Protein AF-K1QBZ7-F1 (afdb_monomer)

InterPro domains:
  IPR002350 Kazal domain [PF07648] (36-67)
  IPR002350 Kazal domain [PS51465] (23-78)
  IPR036058 Kazal domain superfamily [SSF100895] (19-76)

Organism: Magallana gigas (NCBI:txid29159)

Radius of gyration: 18.74 Å; Cα contacts (8 Å, |Δi|>4): 90; chains: 1; bounding box: 26×38×53 Å

Sequence (82 aa):
MAPVDMTTMMMSTTTTQSQETVLFQQVFCKNKNLINCPATVTLTCGSNGVMYNSGCEFSKAKCDDITLSQVDVSQCSTPVVG

Secondary structure (DSSP, 8-state):
---------SS----TTTTHHHHHHHHHHHHGGG----S----EEETTS-EESSHHHHHHHHHH-TT--EE-GGG--SPEE-

Nearest PDB structures (foldseek):
  1ds3-assembly1_I  TM=9.338E-01  e=6.604E-02  Meleagris gallopavo
  2gkv-assembly2_B  TM=9.229E-01  e=1.206E-01  Meleagris gallopavo
  1kma-assembly1_A  TM=7.263E-01  e=8.073E-02  Dipetalogaster maximus
  7kbu-assembly1_A  TM=6.886E-01  e=6.015E-01  Homo sapiens
  7kbu-assembly1_B  TM=6.701E-01  e=6.877E-01  Homo sapiens

Mean predicted aligned error: 12.21 Å

Solvent-accessible surface area (backbone atoms only — not comparable to full-atom values): 5155 Å² total; per-residue (Å²): 136,85,87,88,85,90,89,77,92,81,88,88,67,89,66,73,64,76,56,53,58,50,50,55,52,49,53,47,48,76,43,42,90,76,59,81,66,69,92,61,77,40,81,38,16,31,69,84,25,39,26,18,36,17,68,55,52,43,52,48,49,32,57,78,34,79,82,56,38,83,43,62,60,86,64,32,86,53,74,74,45,126

Foldseek 3Di:
DDDDDDPDDDDPDPDPPVPPVVVVLVVCQVCLVVDDDDQQQDWWAWPVLETERDVSRQSNVCSVPVVIDTDDNVSHDDDYDD

pLDDT: mean 77.0, std 16.24, range [36.62, 91.94]

Structure (mmCIF, N/CA/C/O backbone):
data_AF-K1QBZ7-F1
#
_entry.id   AF-K1QBZ7-F1
#
loop_
_atom_site.group_PDB
_atom_site.id
_atom_site.type_symbol
_atom_site.label_atom_id
_atom_site.label_alt_id
_atom_site.label_comp_id
_atom_site.label_asym_id
_atom_site.label_entity_id
_atom_site.label_seq_id
_atom_site.pdbx_PDB_ins_code
_atom_site.Cartn_x
_atom_site.Cartn_y
_atom_site.Cartn_z
_atom_site.occupancy
_atom_site.B_iso_or_equiv
_atom_site.auth_seq_id
_atom_site.auth_comp_id
_atom_site.auth_asym_id
_atom_site.auth_atom_id
_atom_site.pdbx_PDB_model_num
ATOM 1 N N . MET A 1 1 ? 10.911 24.960 36.362 1.00 36.62 1 MET A N 1
ATOM 2 C CA . MET A 1 1 ? 11.973 24.246 37.104 1.00 36.62 1 MET A CA 1
ATOM 3 C C . MET A 1 1 ? 11.513 22.811 37.299 1.00 36.62 1 MET A C 1
ATOM 5 O O . MET A 1 1 ? 10.425 22.623 37.822 1.00 36.62 1 MET A O 1
ATOM 9 N N . ALA A 1 2 ? 12.267 21.846 36.770 1.00 44.03 2 ALA A N 1
ATOM 10 C CA . ALA A 1 2 ? 11.982 20.409 36.858 1.00 44.03 2 ALA A CA 1
ATOM 11 C C . ALA A 1 2 ? 12.417 19.831 38.226 1.00 44.03 2 ALA A C 1
ATOM 13 O O . ALA A 1 2 ? 13.052 20.549 39.004 1.00 44.03 2 ALA A O 1
ATOM 14 N N . PRO A 1 3 ? 12.112 18.550 38.504 1.00 53.16 3 PRO A N 1
ATOM 15 C CA . PRO A 1 3 ? 13.069 17.514 38.107 1.00 53.16 3 PRO A CA 1
ATOM 16 C C . PRO A 1 3 ? 12.455 16.289 37.402 1.00 53.16 3 PRO A C 1
ATOM 18 O O . PRO A 1 3 ? 11.269 15.994 37.508 1.00 53.16 3 PRO A O 1
ATOM 21 N N . VAL A 1 4 ? 13.323 15.610 36.652 1.00 61.34 4 VAL A N 1
ATOM 22 C CA . VAL A 1 4 ? 13.153 14.318 35.970 1.00 61.34 4 VAL A CA 1
ATOM 23 C C . VAL A 1 4 ? 13.600 13.181 36.907 1.00 61.34 4 VAL A C 1
ATOM 25 O O . VAL A 1 4 ? 14.621 13.343 37.567 1.00 61.34 4 VAL A O 1
ATOM 28 N N . ASP A 1 5 ? 12.895 12.042 36.947 1.00 52.06 5 ASP A N 1
ATOM 29 C CA . ASP A 1 5 ? 13.376 10.792 37.574 1.00 52.06 5 ASP A CA 1
ATOM 30 C C . ASP A 1 5 ? 12.979 9.567 36.717 1.00 52.06 5 ASP A C 1
ATOM 32 O O . ASP A 1 5 ? 11.948 9.575 36.045 1.00 52.06 5 ASP A O 1
ATOM 36 N N . MET A 1 6 ? 13.849 8.556 36.663 1.00 64.31 6 MET A N 1
ATOM 37 C CA . MET A 1 6 ? 14.209 7.784 35.461 1.00 64.31 6 MET A CA 1
ATOM 38 C C . MET A 1 6 ? 13.933 6.261 35.542 1.00 64.31 6 MET A C 1
ATOM 40 O O . MET A 1 6 ? 14.298 5.539 34.619 1.00 64.31 6 MET A O 1
ATOM 44 N N . THR A 1 7 ? 13.287 5.706 36.576 1.00 56.91 7 THR A N 1
ATOM 45 C CA . THR A 1 7 ? 13.568 4.283 36.924 1.00 56.91 7 THR A CA 1
ATOM 46 C C . THR A 1 7 ? 12.407 3.269 36.893 1.00 56.91 7 THR A C 1
ATOM 48 O O . THR A 1 7 ? 12.500 2.215 37.514 1.00 56.91 7 THR A O 1
ATOM 51 N N . THR A 1 8 ? 11.318 3.447 36.138 1.00 51.19 8 THR A N 1
ATOM 52 C CA . THR A 1 8 ? 10.384 2.312 35.903 1.00 51.19 8 THR A CA 1
ATOM 53 C C . THR A 1 8 ? 9.750 2.382 34.520 1.00 51.19 8 THR A C 1
ATOM 55 O O . THR A 1 8 ? 8.666 2.921 34.315 1.00 51.19 8 THR A O 1
ATOM 58 N N . MET A 1 9 ? 10.466 1.843 33.535 1.00 66.44 9 MET A N 1
ATOM 59 C CA . MET A 1 9 ? 9.926 1.567 32.210 1.00 66.44 9 MET A CA 1
ATOM 60 C C . MET A 1 9 ? 8.870 0.465 32.340 1.00 66.44 9 MET A C 1
ATOM 62 O O . MET A 1 9 ? 9.183 -0.603 32.848 1.00 66.44 9 MET A O 1
ATOM 66 N N . MET A 1 10 ? 7.638 0.745 31.913 1.00 65.31 10 MET A N 1
ATOM 67 C CA . MET A 1 10 ? 6.794 -0.042 30.997 1.00 65.31 10 MET A CA 1
ATOM 68 C C . MET A 1 10 ? 5.315 0.296 31.254 1.00 65.31 10 MET A C 1
ATOM 70 O O . MET A 1 10 ? 4.756 0.009 32.305 1.00 65.31 10 MET A O 1
ATOM 74 N N . MET A 1 11 ? 4.700 0.873 30.216 1.00 59.75 11 MET A N 1
ATOM 75 C CA . MET A 1 11 ? 3.254 1.024 29.996 1.00 59.75 11 MET A CA 1
ATOM 76 C C . MET A 1 11 ? 2.511 2.139 30.750 1.00 59.75 11 MET A C 1
ATOM 78 O O . MET A 1 11 ? 1.336 2.004 31.064 1.00 59.75 11 MET A O 1
ATOM 82 N N . SER A 1 12 ? 3.144 3.304 30.882 1.00 53.16 12 SER A N 1
ATOM 83 C CA . SER A 1 12 ? 2.428 4.586 30.979 1.00 53.16 12 SER A CA 1
ATOM 84 C C . SER A 1 12 ? 2.766 5.450 29.764 1.00 53.16 12 SER A C 1
ATOM 86 O O . SER A 1 12 ? 3.421 6.479 29.883 1.00 53.16 12 SER A O 1
ATOM 88 N N . THR A 1 13 ? 2.356 5.020 28.567 1.00 48.34 13 THR A N 1
ATOM 89 C CA . THR A 1 13 ? 2.184 5.958 27.449 1.00 48.34 13 THR A CA 1
ATOM 90 C C . THR A 1 13 ? 0.711 5.944 27.086 1.00 48.34 13 THR A C 1
ATOM 92 O O . THR A 1 13 ? 0.223 5.020 26.446 1.00 48.34 13 THR A O 1
ATOM 95 N N . THR A 1 14 ? -0.026 6.956 27.532 1.00 50.31 14 THR A N 1
ATOM 96 C CA . THR A 1 14 ? -1.291 7.333 26.901 1.00 50.31 14 THR A CA 1
ATOM 97 C C . THR A 1 14 ? -0.921 7.746 25.490 1.00 50.31 14 THR A C 1
ATOM 99 O O . THR A 1 14 ? -0.463 8.866 25.266 1.00 50.31 14 THR A O 1
ATOM 102 N N . THR A 1 15 ? -0.918 6.797 24.560 1.00 39.47 15 THR A N 1
ATOM 103 C CA . THR A 1 15 ? -0.248 7.043 23.301 1.00 39.47 15 THR A CA 1
ATOM 104 C C . THR A 1 15 ? -1.100 7.970 22.451 1.00 39.47 15 THR A C 1
ATOM 106 O O . THR A 1 15 ? -2.153 7.596 21.939 1.00 39.47 15 THR A O 1
ATOM 109 N N . THR A 1 16 ? 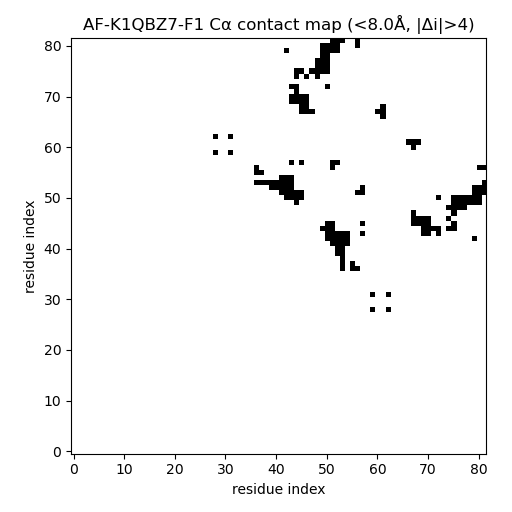-0.572 9.163 22.213 1.00 42.28 16 THR A N 1
ATOM 110 C CA . THR A 1 16 ? -0.793 10.008 21.034 1.00 42.28 16 THR A CA 1
ATOM 111 C C . THR A 1 16 ? -0.430 9.250 19.731 1.00 42.28 16 THR A C 1
ATOM 113 O O . THR A 1 16 ? 0.142 9.809 18.812 1.00 42.28 16 THR A O 1
ATOM 116 N N . GLN A 1 17 ? -0.723 7.947 19.616 1.00 46.91 17 GLN A N 1
ATOM 117 C CA . GLN A 1 17 ? -0.492 7.118 18.420 1.00 46.91 17 GLN A CA 1
ATOM 118 C C . GLN A 1 17 ? -1.677 7.159 17.453 1.00 46.91 17 GLN A C 1
ATOM 120 O O . GLN A 1 17 ? -1.541 6.748 16.304 1.00 46.91 17 GLN A O 1
ATOM 125 N N . SER A 1 18 ? -2.828 7.678 17.884 1.00 49.16 18 SER A N 1
ATOM 126 C CA . SER A 1 18 ? -4.006 7.841 17.030 1.00 49.16 18 SER A CA 1
ATOM 127 C C . SER A 1 18 ? -4.053 9.182 16.294 1.00 49.16 18 SER A C 1
ATOM 129 O O . SER A 1 18 ? -4.810 9.297 15.340 1.00 49.16 18 SER A O 1
ATOM 131 N N . GLN A 1 19 ? -3.256 10.186 16.683 1.00 51.50 19 GLN A N 1
ATOM 132 C CA . GLN A 1 19 ? -3.301 11.518 16.056 1.00 51.50 19 GLN A CA 1
ATOM 133 C C . GLN A 1 19 ? -2.093 11.825 15.164 1.00 51.50 19 GLN A C 1
ATOM 135 O O . GLN A 1 19 ? -2.270 12.473 14.135 1.00 51.50 19 GLN A O 1
ATOM 140 N N . GLU A 1 20 ? -0.894 11.313 15.465 1.00 56.94 20 GLU A N 1
ATOM 141 C CA . GLU A 1 20 ? 0.274 11.567 14.604 1.00 56.94 20 GLU A CA 1
ATOM 142 C C . GLU A 1 20 ? 0.180 10.813 13.270 1.00 56.94 20 GLU A C 1
ATOM 144 O O . GLU A 1 20 ? 0.347 11.413 12.211 1.00 56.94 20 GLU A O 1
ATOM 149 N N . THR A 1 21 ? -0.214 9.535 13.280 1.00 52.94 21 THR A N 1
ATOM 150 C CA . THR A 1 21 ? -0.406 8.732 12.054 1.00 52.94 21 THR A CA 1
ATOM 151 C C . THR A 1 21 ? -1.507 9.299 11.152 1.00 52.94 21 THR A C 1
ATOM 153 O O . THR A 1 21 ? -1.377 9.280 9.928 1.00 52.94 21 THR A O 1
ATOM 156 N N . VAL A 1 22 ? -2.574 9.858 11.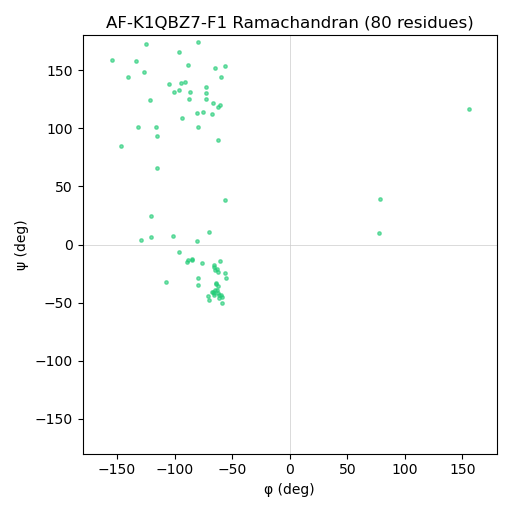738 1.00 57.03 22 VAL A N 1
ATOM 157 C CA . VAL A 1 22 ? -3.646 10.522 10.980 1.00 57.03 22 VAL A CA 1
ATOM 158 C C . VAL A 1 22 ? -3.115 11.790 10.323 1.00 57.03 22 VAL A C 1
ATOM 160 O O . VAL A 1 22 ? -3.409 12.024 9.156 1.00 57.03 22 VAL A O 1
ATOM 163 N N . LEU A 1 23 ? -2.283 12.573 11.014 1.00 65.56 23 LEU A N 1
ATOM 164 C CA . LEU A 1 23 ? -1.702 13.792 10.456 1.00 65.56 23 LEU A CA 1
ATOM 165 C C . LEU A 1 23 ? -0.720 13.491 9.311 1.00 65.56 23 LEU A C 1
ATOM 167 O O . LEU A 1 23 ? -0.764 14.157 8.277 1.00 65.56 23 LEU A O 1
ATOM 171 N N . PHE A 1 24 ? 0.109 12.451 9.445 1.00 67.38 24 PHE A N 1
ATOM 172 C CA . PHE A 1 24 ? 1.016 12.021 8.374 1.00 67.38 24 PHE A CA 1
ATOM 173 C C . PHE A 1 24 ? 0.259 11.479 7.153 1.00 67.38 24 PHE A C 1
ATOM 175 O O . PHE A 1 24 ? 0.565 11.868 6.022 1.00 67.38 24 PHE A O 1
ATOM 182 N N . GLN A 1 25 ? -0.780 10.662 7.365 1.00 74.69 25 GLN A N 1
ATOM 183 C CA . GLN A 1 25 ? -1.643 10.173 6.284 1.00 74.69 25 GLN A CA 1
ATOM 184 C C . GLN A 1 25 ? -2.371 11.335 5.584 1.00 74.69 25 GLN A C 1
ATOM 186 O O . GLN A 1 25 ? -2.437 11.381 4.358 1.00 74.69 25 GLN A O 1
ATOM 191 N N . GLN A 1 26 ? -2.865 12.316 6.345 1.00 79.25 26 GLN A N 1
ATOM 192 C CA . GLN A 1 26 ? -3.536 13.512 5.821 1.00 79.25 26 GLN A CA 1
ATOM 193 C C . GLN A 1 26 ? -2.611 14.353 4.932 1.00 79.25 26 GLN A C 1
ATOM 195 O O . GLN A 1 26 ? -3.018 14.794 3.856 1.00 79.25 26 GLN A O 1
ATOM 200 N N . VAL A 1 27 ? -1.353 14.555 5.339 1.00 86.50 27 VAL A N 1
ATOM 201 C CA . VAL A 1 27 ? -0.367 15.297 4.536 1.00 86.50 27 VAL A CA 1
ATOM 202 C C . VAL A 1 27 ? -0.041 14.552 3.244 1.00 86.50 27 VAL A C 1
ATOM 204 O O . VAL A 1 27 ? 0.014 15.184 2.187 1.00 86.50 27 VAL A O 1
ATOM 207 N N . PHE A 1 28 ? 0.119 13.227 3.296 1.00 87.06 28 PHE A N 1
ATOM 208 C CA . PHE A 1 28 ? 0.310 12.415 2.094 1.00 87.06 28 PHE A CA 1
ATOM 209 C C . PHE A 1 28 ? -0.877 12.569 1.134 1.00 87.06 28 PHE A C 1
ATOM 211 O O . PHE A 1 28 ? -0.690 12.926 -0.026 1.00 87.06 28 PHE A O 1
ATOM 218 N N . CYS A 1 29 ? -2.106 12.413 1.632 1.00 89.00 29 CYS A N 1
ATOM 219 C CA . CYS A 1 29 ? -3.314 12.517 0.817 1.00 89.00 29 CYS A CA 1
ATOM 220 C C . CYS A 1 29 ? -3.521 13.901 0.208 1.00 89.00 29 CYS A C 1
ATOM 222 O O . CYS A 1 29 ? -3.881 14.016 -0.964 1.00 89.00 29 CYS A O 1
ATOM 224 N N . LYS A 1 30 ? -3.211 14.957 0.964 1.00 90.62 30 LYS A N 1
ATOM 225 C CA . LYS A 1 30 ? -3.264 16.336 0.475 1.00 90.62 30 LYS A CA 1
ATOM 226 C C . LYS A 1 30 ? -2.261 16.596 -0.653 1.00 90.62 30 LYS A C 1
ATOM 228 O O . LYS A 1 30 ? -2.551 17.377 -1.554 1.00 90.62 30 LYS A O 1
ATOM 233 N N . ASN A 1 31 ? -1.104 15.933 -0.621 1.00 89.81 31 ASN A N 1
ATOM 234 C CA . ASN A 1 31 ? -0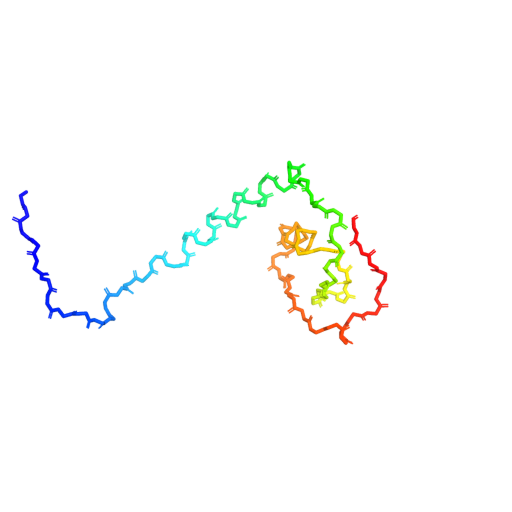.044 16.086 -1.617 1.00 89.81 31 ASN A CA 1
ATOM 235 C C . ASN A 1 31 ? -0.003 14.944 -2.643 1.00 89.81 31 ASN A C 1
ATOM 237 O O . ASN A 1 31 ? 0.911 14.917 -3.459 1.00 89.81 31 ASN A O 1
ATOM 241 N N . LYS A 1 32 ? -0.978 14.024 -2.663 1.00 88.38 32 LYS A N 1
ATOM 242 C CA . LYS A 1 32 ? -0.943 12.805 -3.495 1.00 88.38 32 LYS A CA 1
ATOM 243 C C . LYS A 1 32 ? -0.742 13.074 -4.991 1.00 88.38 32 LYS A C 1
ATOM 245 O O . LYS A 1 32 ? -0.149 12.264 -5.690 1.00 88.38 32 LYS A O 1
ATOM 250 N N . ASN A 1 33 ? -1.203 14.231 -5.466 1.00 86.50 33 ASN A N 1
ATOM 251 C CA . ASN A 1 33 ? -1.065 14.675 -6.857 1.00 86.50 33 ASN A CA 1
ATOM 252 C C . ASN A 1 33 ? 0.346 15.183 -7.202 1.00 86.50 33 ASN A C 1
ATOM 254 O O . ASN A 1 33 ? 0.674 15.327 -8.372 1.00 86.50 33 ASN A O 1
ATOM 258 N N . LEU A 1 34 ? 1.164 15.477 -6.191 1.00 88.31 34 LEU A N 1
ATOM 259 C CA . LEU A 1 34 ? 2.558 15.910 -6.318 1.00 88.31 34 LEU A CA 1
ATOM 260 C C . LEU A 1 34 ? 3.538 14.734 -6.174 1.00 88.31 34 LEU A C 1
ATOM 262 O O . LEU A 1 34 ? 4.743 14.910 -6.340 1.00 88.31 34 LEU A O 1
ATOM 266 N N . ILE A 1 35 ? 3.036 13.543 -5.835 1.00 87.69 35 ILE A N 1
ATOM 267 C CA . ILE A 1 35 ? 3.842 12.343 -5.628 1.00 87.69 35 ILE A CA 1
ATOM 268 C C . ILE A 1 35 ? 3.892 11.561 -6.940 1.00 87.69 35 ILE A C 1
ATOM 270 O O . ILE A 1 35 ? 2.914 10.932 -7.345 1.00 87.69 35 ILE A O 1
ATOM 274 N N . ASN A 1 36 ? 5.058 11.570 -7.583 1.00 87.06 36 ASN A N 1
ATOM 275 C CA . ASN A 1 36 ? 5.337 10.688 -8.709 1.00 87.06 36 ASN A CA 1
ATOM 276 C C . ASN A 1 36 ? 5.726 9.304 -8.190 1.00 87.06 36 ASN A C 1
ATOM 278 O O . ASN A 1 36 ? 6.780 9.130 -7.576 1.00 87.06 36 ASN A O 1
ATOM 282 N N . CYS A 1 37 ? 4.878 8.316 -8.455 1.00 86.25 37 CYS A N 1
ATOM 283 C CA . CYS A 1 37 ? 5.179 6.932 -8.130 1.00 86.25 37 CYS A CA 1
ATOM 284 C C . CYS A 1 37 ? 6.250 6.386 -9.093 1.00 86.25 37 CYS A C 1
ATOM 286 O O . CYS A 1 37 ? 6.169 6.631 -10.300 1.00 86.25 37 CYS A O 1
ATOM 288 N N . PRO A 1 38 ? 7.266 5.659 -8.593 1.00 81.50 38 PRO A N 1
ATOM 289 C CA . PRO A 1 38 ? 8.232 4.996 -9.458 1.00 81.50 38 PRO A CA 1
ATOM 290 C C . PRO A 1 38 ? 7.538 3.908 -10.283 1.00 81.50 38 PRO A C 1
ATOM 292 O O . PRO A 1 38 ? 6.595 3.278 -9.812 1.00 81.50 38 PRO A O 1
ATOM 295 N N . ALA A 1 39 ? 8.062 3.614 -11.475 1.00 79.69 39 ALA A N 1
ATOM 296 C CA . ALA A 1 39 ? 7.563 2.536 -12.338 1.00 79.69 39 ALA A CA 1
ATOM 297 C C . ALA A 1 39 ? 7.854 1.117 -11.794 1.00 79.69 39 ALA A C 1
ATOM 299 O O . ALA A 1 39 ? 7.704 0.127 -12.508 1.00 79.69 39 ALA A O 1
ATOM 300 N N . THR A 1 40 ? 8.312 1.005 -10.544 1.00 80.62 40 THR A N 1
ATOM 301 C CA . THR A 1 40 ? 8.552 -0.272 -9.879 1.00 80.62 40 THR A CA 1
ATOM 302 C C . THR A 1 40 ? 7.221 -0.972 -9.655 1.00 80.62 40 THR A C 1
ATOM 304 O O . THR A 1 40 ? 6.401 -0.519 -8.856 1.00 80.62 40 THR A O 1
ATOM 307 N N . VAL A 1 41 ? 7.028 -2.086 -10.359 1.00 82.62 41 VAL A N 1
ATOM 308 C CA . VAL A 1 41 ? 5.783 -2.845 -10.297 1.00 82.62 41 VAL A CA 1
ATOM 309 C C . VAL A 1 41 ? 5.765 -3.716 -9.040 1.00 82.62 41 VAL A C 1
ATOM 311 O O . VAL A 1 41 ? 6.366 -4.787 -9.004 1.00 82.62 41 VAL A O 1
ATOM 314 N N . THR A 1 42 ? 5.051 -3.258 -8.016 1.00 84.38 42 THR A N 1
ATOM 315 C CA . THR A 1 42 ? 4.721 -4.017 -6.806 1.00 84.38 42 THR A CA 1
ATOM 316 C C . THR A 1 42 ? 3.214 -4.214 -6.749 1.00 84.38 42 THR A C 1
ATOM 318 O O . THR A 1 42 ? 2.482 -3.364 -6.234 1.00 84.38 42 THR A O 1
ATOM 321 N N . LEU A 1 43 ? 2.755 -5.351 -7.274 1.00 86.56 43 LEU A N 1
ATOM 322 C CA . LEU A 1 43 ? 1.334 -5.672 -7.329 1.00 86.56 43 LEU A CA 1
ATOM 323 C C . LEU A 1 43 ? 0.742 -5.766 -5.927 1.00 86.56 43 LEU A C 1
ATOM 325 O O . LEU A 1 43 ? 1.129 -6.607 -5.118 1.00 86.56 43 LEU A O 1
ATOM 329 N N . THR A 1 44 ? -0.213 -4.884 -5.665 1.00 89.75 44 THR A N 1
ATOM 330 C CA . THR A 1 44 ? -0.944 -4.826 -4.403 1.00 89.75 44 THR A CA 1
ATOM 331 C C . THR A 1 44 ? -2.421 -5.007 -4.688 1.00 89.75 44 THR A C 1
ATOM 333 O O . THR A 1 44 ? -2.982 -4.263 -5.484 1.00 89.75 44 THR A O 1
ATOM 336 N N .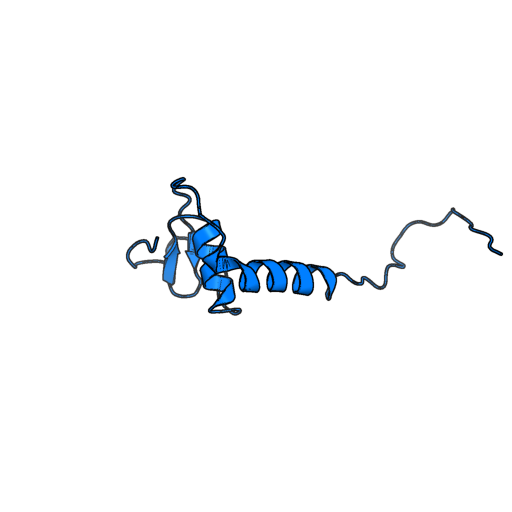 CYS A 1 45 ? -3.051 -5.992 -4.054 1.00 91.88 45 CYS A N 1
ATOM 337 C CA . CYS A 1 45 ? -4.486 -6.195 -4.174 1.00 91.88 45 CYS A CA 1
ATOM 338 C C . CYS A 1 45 ? -5.225 -5.362 -3.126 1.00 91.88 45 CYS A C 1
ATOM 340 O O . CYS A 1 45 ? -4.920 -5.440 -1.936 1.00 91.88 45 CYS A O 1
ATOM 342 N N . GLY A 1 46 ? -6.169 -4.538 -3.573 1.00 90.75 46 GLY A N 1
ATOM 343 C CA . GLY A 1 46 ? -7.072 -3.796 -2.707 1.00 90.75 46 GLY A CA 1
ATOM 344 C C . GLY A 1 46 ? -8.326 -4.594 -2.365 1.00 90.75 46 GLY A C 1
ATOM 345 O O . GLY A 1 46 ? -8.772 -5.449 -3.125 1.00 90.75 46 GLY A O 1
ATOM 346 N N . SER A 1 47 ? -8.937 -4.279 -1.226 1.00 91.94 47 SER A N 1
ATOM 347 C CA . SER A 1 47 ? -10.206 -4.855 -0.758 1.00 91.94 47 SER A CA 1
ATOM 348 C C . SER A 1 47 ? -11.382 -4.596 -1.704 1.00 91.94 47 SER A C 1
ATOM 350 O O . SER A 1 47 ? -12.416 -5.245 -1.592 1.00 91.94 47 SER A O 1
ATOM 352 N N . ASN A 1 48 ? -11.218 -3.674 -2.654 1.00 89.00 48 ASN A N 1
ATOM 353 C CA . ASN A 1 48 ? -12.127 -3.426 -3.770 1.00 89.00 48 ASN A CA 1
ATOM 354 C C . ASN A 1 48 ? -11.945 -4.407 -4.947 1.00 89.00 48 ASN A C 1
ATOM 356 O O . ASN A 1 48 ? -12.590 -4.237 -5.980 1.00 89.00 48 ASN A O 1
ATOM 360 N N . GLY A 1 49 ? -11.059 -5.401 -4.826 1.00 89.94 49 GLY A N 1
ATOM 361 C CA . GLY A 1 49 ? -10.756 -6.373 -5.877 1.00 89.94 49 GLY A CA 1
ATOM 362 C C . GLY A 1 49 ? -9.845 -5.836 -6.984 1.00 89.94 49 GLY A C 1
ATOM 363 O O . GLY A 1 49 ? -9.664 -6.525 -7.990 1.00 89.94 49 GLY A O 1
ATOM 364 N N . VAL A 1 50 ? -9.263 -4.641 -6.797 1.00 90.69 50 VAL A N 1
ATOM 365 C CA . VAL A 1 50 ? -8.390 -3.970 -7.770 1.00 90.69 50 VAL A CA 1
ATOM 366 C C . VAL A 1 50 ? -6.917 -4.226 -7.490 1.00 90.69 50 VAL A C 1
ATOM 368 O O . VAL A 1 50 ? -6.456 -4.078 -6.359 1.00 90.69 50 VA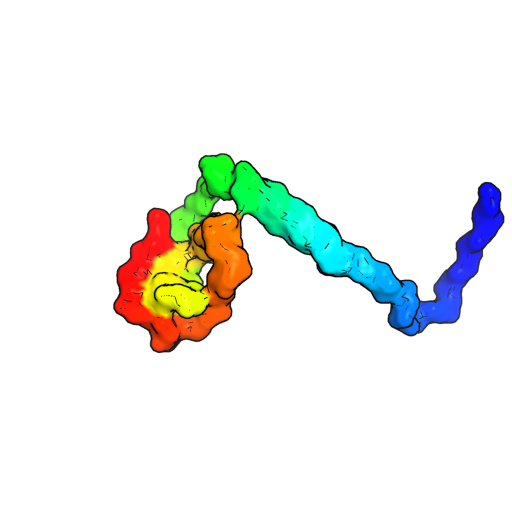L A O 1
ATOM 371 N N . MET A 1 51 ? -6.157 -4.574 -8.531 1.00 90.88 51 MET A N 1
ATOM 372 C CA . MET A 1 51 ? -4.699 -4.633 -8.447 1.00 90.88 51 MET A CA 1
ATOM 373 C C . MET A 1 51 ? -4.089 -3.262 -8.732 1.00 90.88 51 MET A C 1
ATOM 375 O O . MET A 1 51 ? -4.398 -2.643 -9.742 1.00 90.88 51 MET A O 1
ATOM 379 N N . TYR A 1 52 ? -3.178 -2.813 -7.880 1.00 89.75 52 TYR A N 1
ATOM 380 C CA . TYR A 1 52 ? -2.425 -1.572 -8.041 1.00 89.75 52 TYR A CA 1
ATOM 381 C C . TYR A 1 52 ? -0.997 -1.890 -8.463 1.00 89.75 52 TYR A C 1
ATOM 383 O O . TYR A 1 52 ? -0.390 -2.820 -7.925 1.00 89.75 52 TYR A O 1
ATOM 391 N N . ASN A 1 53 ? -0.452 -1.121 -9.409 1.00 88.25 53 ASN A N 1
ATOM 392 C CA . ASN A 1 53 ? 0.884 -1.362 -9.954 1.00 88.25 53 ASN A CA 1
ATOM 393 C C . ASN A 1 53 ? 1.995 -1.177 -8.911 1.00 88.25 53 ASN A C 1
ATOM 395 O O . ASN A 1 53 ? 3.074 -1.719 -9.093 1.00 88.25 53 ASN A O 1
ATOM 399 N N . SER A 1 54 ? 1.755 -0.425 -7.836 1.00 88.25 54 SER A N 1
ATOM 400 C CA . SER A 1 54 ? 2.745 -0.100 -6.815 1.00 88.25 54 SER A CA 1
ATOM 401 C C . SER A 1 54 ? 2.063 0.208 -5.485 1.00 88.25 54 SER A C 1
ATOM 403 O O . SER A 1 54 ? 0.899 0.614 -5.428 1.00 88.25 54 SER A O 1
ATOM 405 N N . GLY A 1 55 ? 2.816 0.100 -4.388 1.00 86.56 55 GLY A N 1
ATOM 406 C CA . GLY A 1 55 ? 2.337 0.540 -3.073 1.00 86.56 55 GLY A CA 1
ATOM 407 C C . GLY A 1 55 ? 2.050 2.048 -3.010 1.00 86.56 55 GLY A C 1
ATOM 408 O O . GLY A 1 55 ? 1.232 2.490 -2.206 1.00 86.56 55 GLY A O 1
ATOM 409 N N . CYS A 1 56 ? 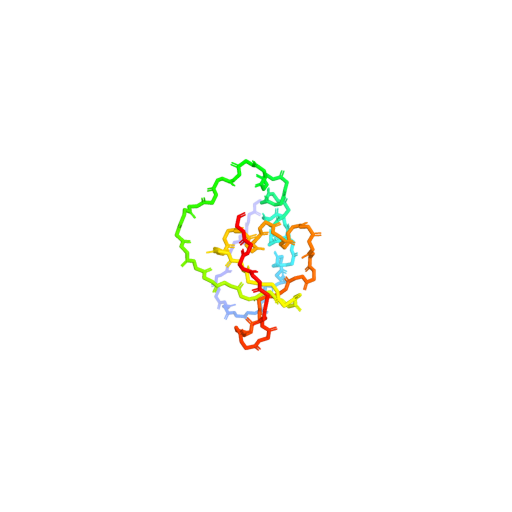2.685 2.839 -3.881 1.00 89.31 56 CYS A N 1
ATOM 410 C CA . CYS A 1 56 ? 2.440 4.274 -4.003 1.00 89.31 56 CYS A CA 1
ATOM 411 C C . CYS A 1 56 ? 1.061 4.554 -4.619 1.00 89.31 56 CYS A C 1
ATOM 413 O O . CYS A 1 56 ? 0.279 5.309 -4.043 1.00 89.31 56 CYS A O 1
ATOM 415 N N . GLU A 1 57 ? 0.729 3.877 -5.719 1.00 89.62 57 GLU A N 1
ATOM 416 C CA . GLU A 1 57 ? -0.600 3.911 -6.345 1.00 89.62 57 GLU A CA 1
ATOM 417 C C . GLU A 1 57 ? -1.697 3.452 -5.377 1.00 89.62 57 GLU A C 1
ATOM 419 O O . GLU A 1 57 ? -2.707 4.137 -5.209 1.00 89.62 57 GLU A O 1
ATOM 424 N N . PHE A 1 58 ? -1.458 2.357 -4.649 1.00 90.56 58 PHE A N 1
ATOM 425 C CA . PHE A 1 58 ? -2.373 1.893 -3.606 1.00 90.56 58 PHE A CA 1
ATOM 426 C C . PHE A 1 58 ? -2.578 2.950 -2.509 1.00 90.56 58 PHE A C 1
ATOM 428 O O . PHE A 1 58 ? -3.704 3.220 -2.093 1.00 90.56 58 PHE A O 1
ATOM 435 N N . SER A 1 59 ? -1.500 3.599 -2.060 1.00 89.50 59 SER A N 1
ATOM 436 C CA . SER A 1 59 ? -1.573 4.646 -1.034 1.00 89.50 59 SER A CA 1
ATOM 437 C C . SER A 1 59 ? -2.347 5.871 -1.523 1.00 89.50 59 SER A C 1
ATOM 439 O O . SER A 1 59 ? -3.130 6.438 -0.763 1.00 89.50 59 SER A O 1
ATOM 441 N N . LYS A 1 60 ? -2.175 6.263 -2.794 1.00 90.31 60 LYS A N 1
ATOM 442 C CA . LYS A 1 60 ? -2.967 7.331 -3.425 1.00 90.31 60 LYS A CA 1
ATOM 443 C C . LYS A 1 60 ? -4.447 6.964 -3.452 1.00 90.31 60 LYS A C 1
ATOM 445 O O . LYS A 1 60 ? -5.267 7.782 -3.052 1.00 90.31 60 LYS A O 1
ATOM 450 N N . ALA A 1 61 ? -4.777 5.740 -3.854 1.00 90.31 61 ALA A N 1
ATOM 451 C CA . ALA A 1 61 ? -6.156 5.265 -3.870 1.00 90.31 61 ALA A CA 1
ATOM 452 C C . ALA A 1 61 ? -6.764 5.205 -2.464 1.00 90.31 61 ALA A C 1
ATOM 454 O O . ALA A 1 61 ? -7.928 5.542 -2.284 1.00 90.31 61 ALA A O 1
ATOM 455 N N . LYS A 1 62 ? -5.963 4.887 -1.443 1.00 89.56 62 LYS A N 1
ATOM 456 C CA . LYS A 1 62 ? -6.388 4.909 -0.036 1.00 89.56 62 LYS A CA 1
ATOM 457 C C . LYS A 1 62 ? -6.723 6.313 0.484 1.00 89.56 62 LYS A C 1
ATOM 459 O O . LYS A 1 62 ? -7.397 6.463 1.499 1.00 89.56 62 LYS A O 1
ATOM 464 N N . CYS A 1 63 ? -6.249 7.353 -0.198 1.00 90.69 63 CYS A N 1
ATOM 465 C CA . CYS A 1 63 ? -6.653 8.730 0.071 1.00 90.69 63 CYS A CA 1
ATOM 466 C C . CYS A 1 63 ? -8.001 9.092 -0.542 1.00 90.69 63 CYS A C 1
ATOM 468 O O . CYS A 1 63 ? -8.682 9.963 -0.008 1.00 90.69 63 CYS A O 1
ATOM 470 N N . ASP A 1 64 ? -8.362 8.454 -1.655 1.00 89.06 64 ASP A N 1
ATOM 471 C CA . ASP A 1 64 ? -9.688 8.584 -2.259 1.00 89.06 64 ASP A CA 1
ATOM 472 C C . ASP A 1 64 ? -10.709 7.702 -1.521 1.00 89.06 64 ASP A C 1
ATOM 474 O O . ASP A 1 64 ? -11.853 8.109 -1.332 1.00 89.06 64 ASP A O 1
ATOM 478 N N . ASP A 1 65 ? -10.276 6.534 -1.038 1.00 89.19 65 ASP A N 1
ATOM 479 C CA . ASP A 1 65 ? -11.089 5.592 -0.276 1.00 89.19 65 ASP A CA 1
ATOM 480 C C . ASP A 1 65 ? -10.361 5.122 0.993 1.00 89.19 65 ASP A C 1
ATOM 482 O O . ASP A 1 65 ? -9.509 4.233 0.972 1.00 89.19 65 ASP A O 1
ATOM 486 N N . ILE A 1 66 ? -10.728 5.704 2.135 1.00 86.62 66 ILE A N 1
ATOM 487 C CA . ILE A 1 66 ? -10.124 5.376 3.436 1.00 86.62 66 ILE A CA 1
ATOM 488 C C . ILE A 1 66 ? -10.414 3.942 3.903 1.00 86.62 66 ILE A C 1
ATOM 490 O O . ILE A 1 66 ? -9.735 3.446 4.804 1.00 86.62 66 ILE A O 1
ATOM 494 N N . THR A 1 67 ? -11.426 3.285 3.325 1.00 89.69 67 THR A N 1
ATOM 495 C CA . THR A 1 67 ? -11.796 1.902 3.655 1.00 89.69 67 THR A CA 1
ATOM 496 C C . THR A 1 67 ? -10.972 0.892 2.859 1.00 89.69 67 THR A C 1
ATOM 498 O O . THR A 1 67 ? -10.906 -0.288 3.223 1.00 89.69 67 THR A O 1
ATOM 501 N N . LEU A 1 68 ? -10.276 1.361 1.817 1.00 90.62 68 LEU A N 1
ATOM 502 C CA . LEU A 1 68 ? -9.389 0.551 1.005 1.00 90.62 68 LEU A CA 1
ATOM 503 C C . LEU A 1 68 ? -8.260 -0.035 1.855 1.00 90.62 68 LEU A C 1
ATOM 505 O O . LEU A 1 68 ? -7.434 0.663 2.454 1.00 90.62 68 LEU A O 1
ATOM 509 N N . SER A 1 69 ? -8.212 -1.359 1.877 1.00 90.81 69 SER A N 1
ATOM 510 C CA . SER A 1 69 ? -7.226 -2.128 2.625 1.00 90.81 69 SER A CA 1
ATOM 511 C C . SER A 1 69 ? -6.542 -3.116 1.701 1.00 90.81 69 SER A C 1
ATOM 513 O O . SER A 1 69 ? -7.136 -3.577 0.732 1.00 90.81 69 SER A O 1
ATOM 515 N N . GLN A 1 70 ? -5.276 -3.414 1.975 1.00 91.06 70 GLN A N 1
ATOM 516 C CA . GLN A 1 70 ? -4.568 -4.429 1.215 1.00 91.06 70 GLN A CA 1
ATOM 517 C C . GLN A 1 70 ? -5.116 -5.792 1.624 1.00 91.06 70 GLN A C 1
ATOM 519 O O . GLN A 1 70 ? -5.225 -6.086 2.814 1.00 91.06 70 GLN A O 1
ATOM 524 N N . VAL A 1 71 ? -5.463 -6.603 0.638 1.00 91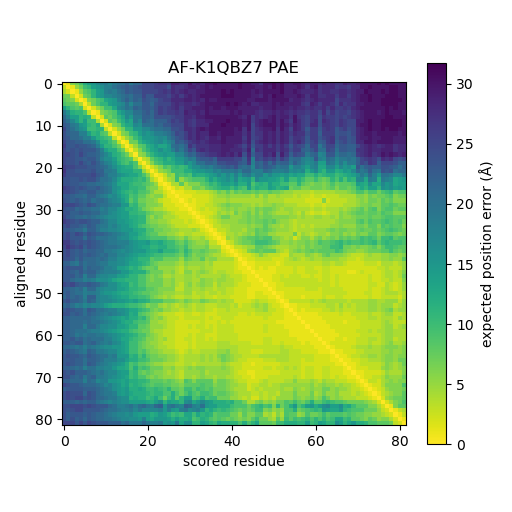.75 71 VAL A N 1
ATOM 525 C CA . VAL A 1 71 ? -5.917 -7.979 0.825 1.00 91.75 71 VAL A CA 1
ATOM 526 C C . VAL A 1 71 ? -5.038 -8.911 -0.000 1.00 91.75 71 VAL A C 1
ATOM 528 O O . VAL A 1 71 ? -4.188 -8.471 -0.780 1.00 91.75 71 VAL A O 1
ATOM 531 N N . ASP A 1 72 ? -5.224 -10.212 0.185 1.00 89.62 72 ASP A N 1
ATOM 532 C CA . ASP A 1 72 ? -4.530 -11.211 -0.612 1.00 89.62 72 ASP A CA 1
ATOM 533 C C . ASP A 1 72 ? -4.841 -11.070 -2.099 1.00 89.62 72 ASP A C 1
ATOM 535 O O . ASP A 1 72 ? -5.974 -10.816 -2.505 1.00 89.62 72 ASP A O 1
ATOM 539 N N . VAL A 1 73 ? -3.829 -11.332 -2.928 1.00 86.94 73 VAL A N 1
ATOM 540 C CA . VAL A 1 73 ? -3.943 -11.278 -4.392 1.00 86.94 73 VAL A CA 1
ATOM 541 C C . VAL A 1 73 ? -5.047 -12.188 -4.941 1.00 86.94 73 VAL A C 1
ATOM 543 O O . VAL A 1 73 ? -5.598 -11.906 -5.999 1.00 86.94 73 VAL A O 1
ATOM 546 N N . SER A 1 74 ? -5.419 -13.236 -4.200 1.00 85.81 74 SER A N 1
ATOM 547 C CA . SER A 1 74 ? -6.522 -14.145 -4.530 1.00 85.81 74 SER A CA 1
ATOM 548 C C . SER A 1 74 ? -7.896 -13.469 -4.558 1.00 85.81 74 SER A C 1
ATOM 550 O O . SER A 1 74 ? -8.811 -13.993 -5.188 1.00 85.81 74 SER A O 1
ATOM 552 N N . GLN A 1 75 ? -8.051 -12.318 -3.898 1.00 88.00 75 GLN A N 1
ATOM 553 C CA . GLN A 1 75 ? -9.289 -11.534 -3.886 1.00 88.00 75 GLN A CA 1
ATOM 554 C C . GLN A 1 75 ? -9.400 -10.588 -5.092 1.00 88.00 75 GLN A C 1
ATOM 556 O O . GLN A 1 75 ? -10.475 -10.049 -5.350 1.00 88.00 75 GLN A O 1
ATOM 561 N N . CYS A 1 76 ? -8.313 -10.382 -5.843 1.00 87.44 76 CYS A N 1
ATOM 562 C CA . CYS A 1 76 ? -8.306 -9.515 -7.014 1.00 87.44 76 CYS A CA 1
ATOM 563 C C . CYS A 1 76 ? -8.392 -10.324 -8.305 1.00 87.44 76 CYS A C 1
ATOM 565 O O . CYS A 1 76 ? -7.633 -11.263 -8.529 1.00 87.44 76 CYS A O 1
ATOM 567 N N . SER A 1 77 ? -9.306 -9.923 -9.187 1.00 81.06 77 SER A N 1
ATOM 568 C CA . SER A 1 77 ? -9.485 -10.517 -10.524 1.00 81.06 77 SER A CA 1
ATOM 569 C C . SER A 1 7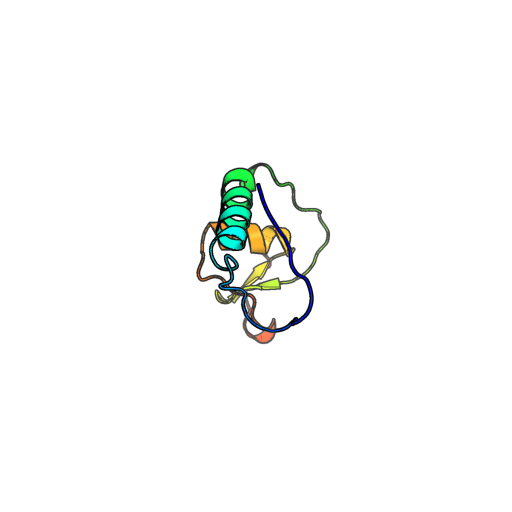7 ? -9.520 -9.470 -11.644 1.00 81.06 77 SER A C 1
ATOM 571 O O . SER A 1 77 ? -9.764 -9.809 -12.799 1.00 81.06 77 SER A O 1
ATOM 573 N N . THR A 1 78 ? -9.310 -8.191 -11.322 1.00 75.19 78 THR A N 1
ATOM 574 C CA . THR A 1 78 ? -9.423 -7.078 -12.274 1.00 75.19 78 THR A CA 1
ATOM 575 C C . THR A 1 78 ? -8.062 -6.685 -12.865 1.00 75.19 78 THR A C 1
ATOM 577 O O . THR A 1 78 ? -7.019 -7.053 -12.318 1.00 75.19 78 THR A O 1
ATOM 580 N N . PRO A 1 79 ? -8.044 -5.888 -13.953 1.00 75.38 79 PRO A N 1
ATOM 581 C CA . PRO A 1 79 ? -6.815 -5.299 -14.484 1.00 75.38 79 PRO A CA 1
ATOM 582 C C . PRO A 1 79 ? -6.049 -4.457 -13.453 1.00 75.38 79 PRO A C 1
ATOM 584 O O . PRO A 1 79 ? -6.630 -3.901 -12.518 1.00 75.38 79 PRO A O 1
ATOM 587 N N . VAL A 1 80 ? -4.733 -4.369 -13.667 1.00 80.38 80 VAL A N 1
ATOM 588 C CA . VAL A 1 80 ? -3.799 -3.562 -12.875 1.00 80.38 80 VAL A CA 1
ATOM 589 C C . VAL A 1 80 ? -4.011 -2.078 -13.186 1.00 8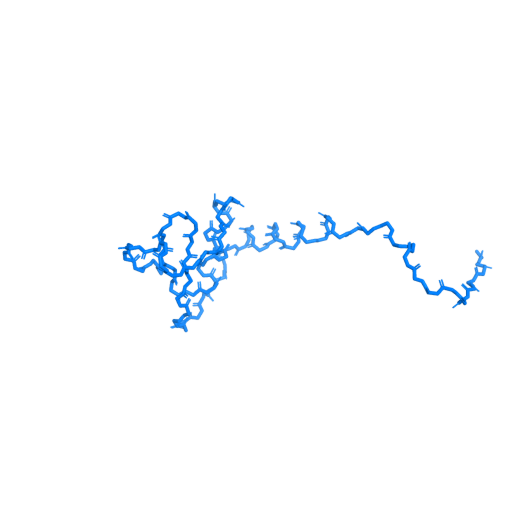0.38 80 VAL A C 1
ATOM 591 O O . VAL A 1 80 ? -3.942 -1.678 -14.347 1.00 80.38 80 VAL A O 1
ATOM 594 N N . VAL A 1 81 ? -4.254 -1.273 -12.153 1.00 76.44 81 VAL A N 1
ATOM 595 C CA . VAL A 1 81 ? -4.380 0.190 -12.209 1.00 76.44 81 VAL A CA 1
ATOM 596 C C . VAL A 1 81 ? -3.032 0.827 -11.882 1.00 76.44 81 VAL A C 1
ATOM 598 O O . VAL A 1 81 ? -2.304 0.329 -11.014 1.00 76.44 81 VAL A O 1
ATOM 601 N N . GLY A 1 82 ? -2.685 1.885 -12.616 1.00 62.91 82 GLY A N 1
ATOM 602 C CA . GLY A 1 82 ? -1.371 2.504 -12.579 1.00 62.91 82 GLY A CA 1
ATOM 603 C C . GLY A 1 82 ? -1.314 3.963 -12.981 1.00 62.91 82 GLY A C 1
ATOM 604 O O . GLY A 1 82 ? -2.289 4.436 -13.610 1.00 62.91 82 GLY A O 1
#